Protein AF-A0A0P6XMX7-F1 (afdb_monomer)

Mean predicted aligned error: 6.81 Å

Secondary structure (DSSP, 8-state):
---HHHHHHHHHHHHHHHHHHHHHHHH-SS--EEEEEEE--SSS--EEEEEEESSTT---EEEEEEEEEETTEEEEEEEEEETTSS-EEEEEEEEEETT-TTHHHHHHHHHHHHHHHHHHHHHHHHHHHHHTT-

Structure (mmCIF, N/CA/C/O backbone):
data_AF-A0A0P6XMX7-F1
#
_entry.id   AF-A0A0P6XMX7-F1
#
loop_
_atom_site.group_PDB
_atom_site.id
_atom_site.type_symbol
_atom_site.label_atom_id
_atom_site.label_alt_id
_atom_site.label_comp_id
_atom_site.label_asym_id
_atom_site.label_entity_id
_atom_site.label_seq_id
_atom_site.pdbx_PDB_ins_code
_atom_site.Cartn_x
_atom_site.Cartn_y
_atom_site.Cartn_z
_atom_site.occupancy
_atom_site.B_iso_or_equiv
_atom_site.auth_seq_id
_atom_site.auth_comp_id
_atom_site.auth_asym_id
_atom_site.auth_atom_id
_atom_site.pdbx_PDB_model_num
ATOM 1 N N . MET A 1 1 ? 21.978 -8.059 -5.923 1.00 45.16 1 MET A N 1
ATOM 2 C CA . MET A 1 1 ? 21.302 -7.450 -7.091 1.00 45.16 1 MET A CA 1
ATOM 3 C C . MET A 1 1 ? 21.018 -5.997 -6.741 1.00 45.16 1 MET A C 1
ATOM 5 O O . MET A 1 1 ? 20.620 -5.757 -5.612 1.00 45.16 1 MET A O 1
ATOM 9 N N . ASN A 1 2 ? 21.276 -5.041 -7.638 1.00 43.72 2 ASN A N 1
ATOM 10 C CA . ASN A 1 2 ? 20.887 -3.637 -7.434 1.00 43.72 2 ASN A CA 1
ATOM 11 C C . ASN A 1 2 ? 19.378 -3.540 -7.676 1.00 43.72 2 ASN A C 1
ATOM 13 O O . ASN A 1 2 ? 18.953 -3.469 -8.830 1.00 43.72 2 ASN A O 1
ATOM 17 N N . ASN A 1 3 ? 18.565 -3.600 -6.623 1.00 60.81 3 ASN A N 1
ATOM 18 C CA . ASN A 1 3 ? 17.115 -3.712 -6.760 1.00 60.81 3 ASN A CA 1
ATOM 19 C C . ASN A 1 3 ? 16.445 -2.339 -6.946 1.00 60.81 3 ASN A C 1
ATOM 21 O O . ASN A 1 3 ? 15.491 -1.981 -6.268 1.00 60.81 3 ASN A O 1
ATOM 25 N N . THR A 1 4 ? 16.952 -1.562 -7.909 1.00 77.00 4 THR A N 1
ATOM 26 C CA . THR A 1 4 ? 16.645 -0.129 -8.083 1.00 77.00 4 THR A CA 1
ATOM 27 C C . THR A 1 4 ? 15.166 0.203 -8.298 1.00 77.00 4 THR A C 1
ATOM 29 O O . THR A 1 4 ? 14.777 1.351 -8.084 1.00 77.00 4 THR A O 1
ATOM 32 N N . LEU A 1 5 ? 14.341 -0.760 -8.729 1.00 79.38 5 LEU A N 1
ATOM 33 C CA . LEU A 1 5 ? 12.896 -0.578 -8.887 1.00 79.38 5 LEU A CA 1
ATOM 34 C C . LEU A 1 5 ? 12.143 -0.831 -7.574 1.00 79.38 5 LEU A C 1
ATOM 36 O O . LEU A 1 5 ? 11.275 -0.038 -7.227 1.00 79.38 5 LEU A O 1
ATOM 40 N N . CYS A 1 6 ? 12.519 -1.862 -6.814 1.00 78.44 6 CYS A N 1
ATOM 41 C CA . CYS A 1 6 ? 11.995 -2.096 -5.467 1.00 78.44 6 CYS A CA 1
ATOM 42 C C . CYS A 1 6 ? 12.445 -0.998 -4.494 1.00 78.44 6 CYS A C 1
ATOM 44 O O . CYS A 1 6 ? 11.627 -0.511 -3.727 1.00 78.44 6 CYS A O 1
ATOM 46 N N . ASP A 1 7 ? 13.698 -0.536 -4.580 1.00 80.44 7 ASP A N 1
ATOM 47 C CA . ASP A 1 7 ? 14.202 0.605 -3.797 1.00 80.44 7 ASP A CA 1
ATOM 48 C C . ASP A 1 7 ? 13.447 1.900 -4.137 1.00 80.44 7 ASP A C 1
ATOM 50 O O . ASP A 1 7 ? 13.199 2.747 -3.278 1.00 80.44 7 ASP A O 1
ATOM 54 N N . TYR A 1 8 ? 13.069 2.067 -5.407 1.00 86.31 8 TYR A N 1
ATOM 55 C CA . TYR A 1 8 ? 12.258 3.201 -5.835 1.00 86.31 8 TYR A CA 1
ATOM 56 C C . TYR A 1 8 ? 10.830 3.101 -5.298 1.00 86.31 8 TYR A C 1
ATOM 58 O O . TYR A 1 8 ? 10.333 4.056 -4.709 1.00 86.31 8 TYR A O 1
ATOM 66 N N . LEU A 1 9 ? 10.192 1.942 -5.461 1.00 85.06 9 LEU A N 1
ATOM 67 C CA . LEU A 1 9 ? 8.854 1.676 -4.947 1.00 85.06 9 LEU A CA 1
ATOM 68 C C . LEU A 1 9 ? 8.788 1.838 -3.423 1.00 85.06 9 LEU A C 1
ATOM 70 O O . LEU A 1 9 ? 7.869 2.473 -2.913 1.00 85.06 9 LEU A O 1
ATOM 74 N N . TRP A 1 10 ? 9.812 1.361 -2.713 1.00 83.94 10 TRP A N 1
ATOM 75 C CA . TRP A 1 10 ? 10.030 1.613 -1.292 1.00 83.94 10 TRP A CA 1
ATOM 76 C C . TRP A 1 10 ? 9.992 3.101 -0.959 1.00 83.94 10 TRP A C 1
ATOM 78 O O . TRP A 1 10 ? 9.205 3.536 -0.116 1.00 83.94 10 TRP A O 1
ATOM 88 N N . ALA A 1 11 ? 10.817 3.886 -1.656 1.00 87.38 11 ALA A N 1
ATOM 89 C CA . ALA A 1 11 ? 10.916 5.321 -1.441 1.00 87.38 11 ALA A CA 1
ATOM 90 C C . ALA A 1 11 ? 9.591 6.058 -1.710 1.00 87.38 11 ALA A C 1
ATOM 92 O O . ALA A 1 11 ? 9.382 7.124 -1.135 1.00 87.38 11 ALA A O 1
ATOM 93 N N . GLN A 1 12 ? 8.695 5.503 -2.539 1.00 90.12 12 GLN A N 1
ATOM 94 C CA . GLN A 1 12 ? 7.355 6.056 -2.775 1.00 90.12 12 GLN A CA 1
ATOM 95 C C . GLN A 1 12 ? 6.321 5.607 -1.729 1.00 90.12 12 GLN A C 1
ATOM 97 O O . GLN A 1 12 ? 5.506 6.413 -1.280 1.00 90.12 12 GLN A O 1
ATOM 102 N N . LEU A 1 13 ? 6.345 4.339 -1.309 1.00 87.81 13 LEU A N 1
ATOM 103 C CA . LEU A 1 13 ? 5.357 3.784 -0.378 1.00 87.81 13 LEU A CA 1
ATOM 104 C C . LEU A 1 13 ? 5.558 4.257 1.059 1.00 87.81 13 LEU A C 1
ATOM 106 O O . LEU A 1 13 ? 4.583 4.575 1.742 1.00 87.81 13 LEU A O 1
ATOM 110 N N . GLN A 1 14 ? 6.807 4.346 1.520 1.00 86.81 14 GLN A N 1
ATOM 111 C CA . GLN A 1 14 ? 7.105 4.758 2.889 1.00 86.81 14 GLN A CA 1
ATOM 112 C C . GLN A 1 14 ? 6.478 6.117 3.271 1.00 86.81 14 GLN A C 1
ATOM 114 O O . GLN A 1 14 ? 5.760 6.172 4.275 1.00 86.81 14 GLN A O 1
ATOM 119 N N . PRO A 1 15 ? 6.673 7.212 2.507 1.00 90.44 15 PRO A N 1
ATOM 120 C CA . PRO A 1 15 ? 6.052 8.492 2.840 1.00 90.44 15 PRO A CA 1
ATOM 121 C C . PRO A 1 15 ? 4.520 8.463 2.736 1.00 90.44 15 PRO A C 1
ATOM 123 O O . PRO A 1 15 ? 3.860 9.150 3.516 1.00 90.44 15 PRO A O 1
ATOM 126 N N . LEU A 1 16 ? 3.942 7.663 1.829 1.00 89.69 16 LEU A N 1
ATOM 127 C CA . LEU A 1 16 ? 2.488 7.506 1.716 1.00 89.69 16 LEU A CA 1
ATOM 128 C C . LEU A 1 16 ? 1.895 6.910 2.999 1.00 89.69 16 LEU A C 1
ATOM 130 O O . LEU A 1 16 ? 0.976 7.492 3.573 1.00 89.69 16 LEU A O 1
ATOM 134 N N . PHE A 1 17 ? 2.431 5.783 3.471 1.00 88.19 17 PHE A N 1
ATOM 135 C CA . PHE A 1 17 ? 1.911 5.106 4.661 1.00 88.19 17 PHE A CA 1
ATOM 136 C C . PHE A 1 17 ? 2.077 5.935 5.936 1.00 88.19 17 PHE A C 1
ATOM 138 O O . PHE A 1 17 ? 1.150 6.007 6.742 1.00 88.19 17 PHE A O 1
ATOM 145 N N . ILE A 1 18 ? 3.207 6.633 6.080 1.00 88.06 18 ILE A N 1
ATOM 146 C CA . ILE A 1 18 ? 3.432 7.570 7.188 1.00 88.06 18 ILE A CA 1
ATOM 147 C C . ILE A 1 18 ? 2.404 8.715 7.152 1.00 88.06 18 ILE A C 1
ATOM 149 O O . ILE A 1 18 ? 1.792 9.043 8.167 1.00 88.06 18 ILE A O 1
ATOM 153 N N . ALA A 1 19 ? 2.168 9.323 5.984 1.00 88.69 19 ALA A N 1
ATOM 154 C CA . ALA A 1 19 ? 1.185 10.399 5.853 1.00 88.69 19 ALA A CA 1
ATOM 155 C C . ALA A 1 19 ? -0.245 9.925 6.166 1.00 88.69 19 ALA A C 1
ATOM 157 O O . ALA A 1 19 ? -1.019 10.651 6.798 1.00 88.69 19 ALA A O 1
ATOM 158 N N . LEU A 1 20 ? -0.588 8.705 5.751 1.00 83.94 20 LEU A N 1
ATOM 159 C CA . LEU A 1 20 ? -1.876 8.086 6.042 1.00 83.94 20 LEU A CA 1
ATOM 160 C C . LEU A 1 20 ? -2.059 7.816 7.535 1.00 83.94 20 LEU A C 1
ATOM 162 O O . LEU A 1 20 ? -3.123 8.141 8.054 1.00 83.94 20 LEU A O 1
ATOM 166 N N . GLU A 1 21 ? -1.039 7.317 8.242 1.00 84.62 21 GLU A N 1
ATOM 167 C CA . GLU A 1 21 ? -1.083 7.161 9.704 1.00 84.62 21 GLU A CA 1
ATOM 168 C C . GLU A 1 21 ? -1.484 8.478 10.382 1.00 84.62 21 GLU A C 1
ATOM 170 O O . GLU A 1 21 ? -2.437 8.510 11.167 1.00 84.62 21 GLU A O 1
ATOM 175 N N . TYR A 1 22 ? -0.798 9.577 10.051 1.00 83.25 22 TYR A N 1
ATOM 176 C CA . TYR A 1 22 ? -1.089 10.883 10.642 1.00 83.25 22 TYR A CA 1
ATOM 177 C C . TYR A 1 22 ? -2.505 11.372 10.316 1.00 83.25 22 TYR A C 1
ATOM 179 O O . TYR A 1 22 ? -3.207 11.856 11.207 1.00 83.25 22 TYR A O 1
ATOM 187 N N . LYS A 1 23 ? -2.944 11.231 9.057 1.00 83.31 23 LYS A N 1
ATOM 188 C CA . LYS A 1 23 ? -4.282 11.650 8.610 1.00 83.31 23 LYS A CA 1
ATOM 189 C C . LYS A 1 23 ? -5.386 10.869 9.327 1.00 83.31 23 LYS A C 1
ATOM 191 O O . LYS A 1 23 ? -6.325 11.471 9.842 1.00 83.31 23 LYS A O 1
ATOM 196 N N . ILE A 1 24 ? -5.255 9.547 9.378 1.00 78.44 24 ILE A N 1
ATOM 197 C CA . ILE A 1 24 ? -6.215 8.640 10.012 1.00 78.44 24 ILE A CA 1
ATOM 198 C C . ILE A 1 24 ? -6.296 8.946 11.509 1.00 78.44 24 ILE A C 1
ATOM 200 O O . ILE A 1 24 ? -7.377 9.238 12.011 1.00 78.44 24 ILE A O 1
ATOM 204 N N . ARG A 1 25 ? -5.169 9.010 12.227 1.00 78.94 25 ARG A N 1
ATOM 205 C CA . ARG A 1 25 ? -5.176 9.344 13.664 1.00 78.94 25 ARG A CA 1
ATOM 206 C C . ARG A 1 25 ? -5.812 10.695 13.974 1.00 78.94 25 ARG A C 1
ATOM 208 O O . ARG A 1 25 ? -6.476 10.822 14.993 1.00 78.94 25 ARG A O 1
ATOM 215 N N . ALA A 1 26 ? -5.652 11.693 13.108 1.00 81.25 26 ALA A N 1
ATOM 216 C CA . ALA A 1 26 ? -6.329 12.977 13.281 1.00 81.25 26 ALA A CA 1
ATOM 217 C C . ALA A 1 26 ? -7.863 12.875 13.122 1.00 81.25 26 ALA A C 1
ATOM 219 O O . ALA A 1 26 ? -8.597 13.646 13.739 1.00 81.25 26 ALA A O 1
ATOM 220 N N . GLN A 1 27 ? -8.356 11.931 12.311 1.00 78.88 27 GLN A N 1
ATOM 221 C CA . GLN A 1 27 ? -9.785 11.685 12.079 1.00 78.88 27 GLN A CA 1
ATOM 222 C C . GLN A 1 27 ? -10.448 10.888 13.219 1.00 78.88 27 GLN A C 1
ATOM 224 O O . GLN A 1 27 ? -11.625 11.107 13.528 1.00 78.88 27 GLN A O 1
ATOM 229 N N . PHE A 1 28 ? -9.703 9.986 13.863 1.00 73.31 28 PHE A N 1
ATOM 230 C CA . PHE A 1 28 ? -10.168 9.181 14.992 1.00 73.31 28 PHE A CA 1
ATOM 231 C C . PHE A 1 28 ? -9.858 9.891 16.316 1.00 73.31 28 PHE A C 1
ATOM 233 O O . PHE A 1 28 ? -8.733 9.902 16.789 1.00 73.31 28 PHE A O 1
ATOM 240 N N . GLN A 1 29 ? -10.876 10.477 16.954 1.00 72.00 29 GLN A N 1
ATOM 241 C CA . G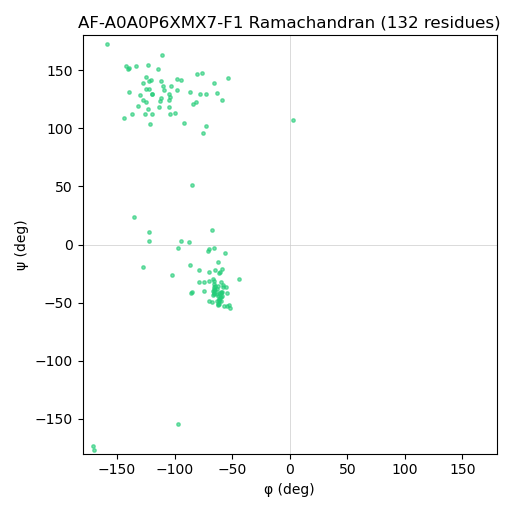LN A 1 29 ? -10.737 11.196 18.236 1.00 72.00 29 GLN A CA 1
ATOM 242 C C . GLN A 1 29 ? -10.349 10.294 19.430 1.00 72.00 29 GLN A C 1
ATOM 244 O O . GLN A 1 29 ? -10.176 10.781 20.545 1.00 72.00 29 GLN A O 1
ATOM 249 N N . VAL A 1 30 ? -10.241 8.982 19.209 1.00 70.25 30 VAL A N 1
ATOM 250 C CA . VAL A 1 30 ? -9.907 7.956 20.201 1.00 70.25 30 VAL A CA 1
ATOM 251 C C . VAL A 1 30 ? -8.559 7.316 19.861 1.00 70.25 30 VAL A C 1
ATOM 253 O O . VAL A 1 30 ? -8.211 7.239 18.682 1.00 70.25 30 VAL A O 1
ATOM 256 N N . PRO A 1 31 ? -7.803 6.818 20.855 1.00 67.62 31 PRO A N 1
ATOM 257 C CA . PRO A 1 31 ? -6.554 6.117 20.588 1.00 67.62 31 PRO A CA 1
ATOM 258 C C . PRO A 1 31 ? -6.794 4.890 19.700 1.00 67.62 31 PRO A C 1
ATOM 260 O O . PRO A 1 31 ? -7.580 4.012 20.050 1.00 67.62 31 PRO A O 1
ATOM 263 N N . ILE A 1 32 ? -6.093 4.832 18.571 1.00 73.81 32 ILE A N 1
ATOM 264 C CA . ILE A 1 32 ? -5.936 3.631 17.749 1.00 73.81 32 ILE A CA 1
ATOM 265 C C . ILE A 1 32 ? -4.477 3.193 17.838 1.00 73.81 32 ILE A C 1
ATOM 267 O O . ILE A 1 32 ? -3.573 4.035 17.837 1.00 73.81 32 ILE A O 1
ATOM 271 N N . PHE A 1 33 ? -4.226 1.889 17.914 1.00 78.56 33 PHE A N 1
ATOM 272 C CA . PHE A 1 33 ? -2.894 1.393 17.596 1.00 78.56 33 PHE A CA 1
ATOM 273 C C . PHE A 1 33 ? -2.746 1.411 16.071 1.00 78.56 33 PHE A C 1
ATOM 275 O O . PHE A 1 33 ? -3.712 1.245 15.322 1.00 78.56 33 PHE A O 1
ATOM 282 N N . THR A 1 34 ? -1.531 1.649 15.598 1.00 78.19 34 THR A N 1
ATOM 283 C CA . THR A 1 34 ? -1.226 1.632 14.170 1.00 78.19 34 THR A CA 1
ATOM 284 C C . THR A 1 34 ? 0.116 0.969 13.996 1.00 78.19 34 THR A C 1
ATOM 286 O O . THR A 1 34 ? 1.062 1.346 14.687 1.00 78.19 34 THR A O 1
ATOM 289 N N . ASN A 1 35 ? 0.193 0.017 13.077 1.00 78.62 35 ASN A N 1
ATOM 290 C CA . ASN A 1 35 ? 1.441 -0.625 12.723 1.00 78.62 35 ASN A CA 1
ATOM 291 C C . ASN A 1 35 ? 1.721 -0.392 11.250 1.00 78.62 35 ASN A C 1
ATOM 293 O O . ASN A 1 35 ? 0.876 -0.660 10.398 1.00 78.62 35 ASN A O 1
ATOM 297 N N . ILE A 1 36 ? 2.933 0.070 10.976 1.00 82.25 36 ILE A N 1
ATOM 298 C CA . ILE A 1 36 ? 3.492 0.077 9.635 1.00 82.25 36 ILE A CA 1
ATOM 299 C C . ILE A 1 36 ? 4.418 -1.131 9.552 1.00 82.25 36 ILE A C 1
ATOM 301 O O . ILE A 1 36 ? 5.428 -1.199 10.254 1.00 82.25 36 ILE A O 1
ATOM 305 N N . HIS A 1 37 ? 4.041 -2.097 8.724 1.00 79.62 37 HIS A N 1
ATOM 306 C CA . HIS A 1 37 ? 4.829 -3.283 8.441 1.00 79.62 37 HIS A CA 1
ATOM 307 C C . HIS A 1 37 ? 5.464 -3.128 7.075 1.00 79.62 37 HIS A C 1
ATOM 309 O O . HIS A 1 37 ? 4.799 -2.824 6.090 1.00 79.62 37 HIS A O 1
ATOM 315 N N . MET A 1 38 ? 6.773 -3.307 7.034 1.00 76.00 38 MET A N 1
ATOM 316 C CA . MET A 1 38 ? 7.569 -3.081 5.847 1.00 76.00 38 MET A CA 1
ATOM 317 C C . MET A 1 38 ? 8.661 -4.135 5.834 1.00 76.00 38 MET A C 1
ATOM 319 O O . MET A 1 38 ? 9.562 -4.110 6.675 1.00 76.00 38 MET A O 1
ATOM 323 N N . TYR A 1 39 ? 8.546 -5.092 4.920 1.00 71.56 39 TYR A N 1
ATOM 324 C CA . TYR A 1 39 ? 9.467 -6.216 4.849 1.00 71.56 39 TYR A CA 1
ATOM 325 C C . TYR A 1 39 ? 10.163 -6.237 3.502 1.00 71.56 39 TYR A C 1
ATOM 327 O O . TYR A 1 39 ? 9.531 -6.194 2.451 1.00 71.56 39 TYR A O 1
ATOM 335 N N . TYR A 1 40 ? 11.483 -6.339 3.564 1.00 66.38 40 TYR A N 1
ATOM 336 C CA . TYR A 1 40 ? 12.337 -6.623 2.428 1.00 66.38 40 TYR A CA 1
ATOM 337 C C . TYR A 1 40 ? 13.134 -7.874 2.778 1.00 66.38 40 TYR A C 1
ATOM 339 O O . TYR A 1 40 ? 13.888 -7.872 3.754 1.00 66.38 40 TYR A O 1
ATOM 347 N N . ASN A 1 41 ? 12.944 -8.961 2.035 1.00 57.16 41 ASN A N 1
ATOM 348 C CA . ASN A 1 41 ? 13.758 -10.157 2.199 1.00 57.16 41 ASN A CA 1
ATOM 349 C C . ASN A 1 41 ? 14.033 -10.800 0.828 1.00 57.16 41 ASN A C 1
ATOM 351 O O . ASN A 1 41 ? 13.268 -10.636 -0.118 1.00 57.16 41 ASN A O 1
ATOM 355 N N . ASP A 1 42 ? 15.147 -11.526 0.732 1.00 51.34 42 ASP A N 1
ATOM 356 C CA . ASP A 1 42 ? 15.668 -12.093 -0.523 1.00 51.34 42 ASP A CA 1
ATOM 357 C C . ASP A 1 42 ? 14.837 -13.264 -1.104 1.00 51.34 42 ASP A C 1
ATOM 359 O O . ASP A 1 42 ? 15.126 -13.764 -2.187 1.00 51.34 42 ASP A O 1
ATOM 363 N N . SER A 1 43 ? 13.821 -13.722 -0.378 1.00 49.19 43 SER A N 1
ATOM 364 C CA . SER A 1 43 ? 13.003 -14.926 -0.604 1.00 49.19 43 SER A CA 1
ATOM 365 C C . SER A 1 43 ? 11.485 -14.677 -0.617 1.00 49.19 43 SER A C 1
ATOM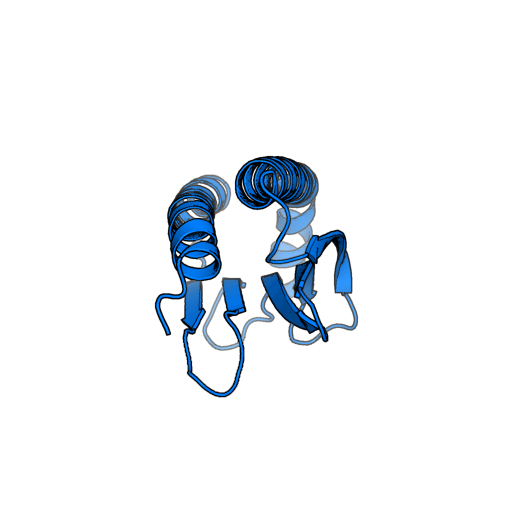 367 O O . SER A 1 43 ? 10.759 -15.504 -1.158 1.00 49.19 43 SER A O 1
ATOM 369 N N . LEU A 1 44 ? 11.001 -13.562 -0.062 1.00 50.69 44 LEU A N 1
ATOM 370 C CA . LEU A 1 44 ? 9.615 -13.100 -0.134 1.00 50.69 44 LEU A CA 1
ATOM 371 C C . LEU A 1 44 ? 9.629 -11.595 -0.391 1.00 50.69 44 LEU A C 1
ATOM 373 O O . LEU A 1 44 ? 10.113 -10.795 0.415 1.00 50.69 44 LEU A O 1
ATOM 377 N N . THR A 1 45 ? 9.160 -11.270 -1.586 1.00 57.28 45 THR A N 1
ATOM 378 C CA . THR A 1 45 ? 9.218 -9.971 -2.236 1.00 5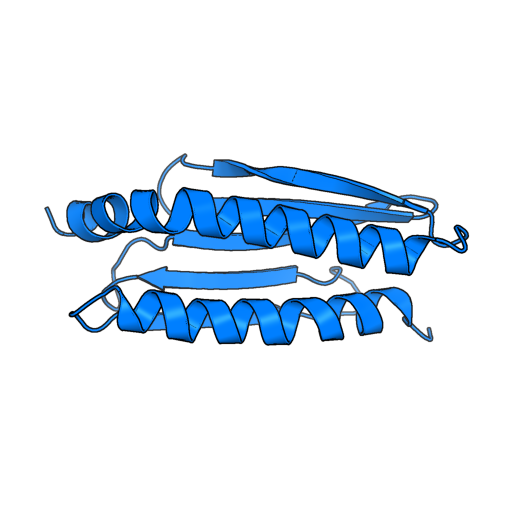7.28 45 THR A CA 1
ATOM 379 C C . THR A 1 45 ? 8.429 -8.954 -1.446 1.00 57.28 45 THR A C 1
ATOM 381 O O . THR A 1 45 ? 7.303 -9.210 -1.048 1.00 57.28 45 THR A O 1
ATOM 384 N N . PHE A 1 46 ? 9.084 -7.825 -1.205 1.00 66.00 46 PHE A N 1
ATOM 385 C CA . PHE A 1 46 ? 8.536 -6.560 -0.743 1.00 66.00 46 PHE A CA 1
ATOM 386 C C . PHE A 1 46 ? 7.022 -6.563 -0.444 1.00 66.00 46 PHE A C 1
ATOM 388 O O . PHE A 1 46 ? 6.204 -6.531 -1.353 1.00 66.00 46 PHE A O 1
ATOM 395 N N . CYS A 1 47 ? 6.663 -6.530 0.837 1.00 72.31 47 CYS A N 1
ATOM 396 C CA . CYS A 1 47 ? 5.289 -6.306 1.286 1.00 72.31 47 CYS A CA 1
ATOM 397 C C . CYS A 1 47 ? 5.286 -5.079 2.196 1.00 72.31 47 CYS A C 1
ATOM 399 O O . CYS A 1 47 ? 6.157 -4.929 3.067 1.00 72.31 47 CYS A O 1
ATOM 401 N N . SER A 1 48 ? 4.326 -4.187 1.970 1.00 82.06 48 SER A N 1
ATOM 402 C CA . SER A 1 48 ? 4.129 -3.013 2.811 1.00 82.06 48 SER A CA 1
ATOM 403 C C . SER A 1 48 ? 2.675 -2.921 3.219 1.00 82.06 48 SER A C 1
ATOM 405 O O . SER A 1 48 ? 1.786 -2.904 2.370 1.00 82.06 48 SER A O 1
ATOM 407 N N . SER A 1 49 ? 2.433 -2.784 4.515 1.00 85.88 49 SER A N 1
ATOM 408 C CA . SER A 1 49 ? 1.086 -2.623 5.030 1.00 85.88 49 SER A CA 1
ATOM 409 C C . SER A 1 49 ? 0.994 -1.617 6.171 1.00 85.88 49 SER A C 1
ATOM 411 O O . SER A 1 49 ? 1.940 -1.380 6.925 1.00 85.88 49 SER A O 1
ATOM 413 N N . LEU A 1 50 ? -0.174 -0.992 6.272 1.00 86.31 50 LEU A N 1
ATOM 414 C CA . LEU A 1 50 ? -0.575 -0.098 7.349 1.00 86.31 50 LEU A CA 1
ATOM 415 C C . LEU A 1 50 ? -1.828 -0.682 7.990 1.00 86.31 50 LEU A C 1
ATOM 417 O O . LEU A 1 50 ? -2.923 -0.598 7.431 1.00 86.31 50 LEU A O 1
ATOM 421 N N . GLY A 1 51 ? -1.646 -1.279 9.161 1.00 84.25 51 GLY A N 1
ATOM 422 C CA . GLY A 1 51 ? -2.718 -1.837 9.972 1.00 84.25 51 GLY A CA 1
ATOM 423 C C . GLY A 1 51 ? -3.143 -0.880 11.076 1.00 84.25 51 GLY A C 1
ATOM 424 O O . GLY A 1 51 ? -2.301 -0.223 11.689 1.00 84.25 51 GLY A O 1
ATOM 425 N N . PHE A 1 52 ? -4.437 -0.824 11.372 1.00 81.12 52 PHE A N 1
ATOM 426 C CA . PHE A 1 52 ? -4.980 -0.076 12.504 1.00 81.12 52 PHE A CA 1
ATOM 427 C C . PHE A 1 52 ? -6.093 -0.852 13.207 1.00 81.12 52 PHE A C 1
ATOM 429 O O . PHE A 1 52 ? -6.815 -1.643 12.600 1.00 81.12 52 PHE A O 1
ATOM 436 N N . GLY A 1 53 ? -6.238 -0.581 14.501 1.00 75.12 53 GLY A N 1
ATOM 437 C CA . GLY A 1 53 ? -7.318 -1.088 15.340 1.00 75.12 53 GLY A CA 1
ATOM 438 C C . GLY A 1 53 ? -7.318 -0.394 16.701 1.00 75.12 53 GLY A C 1
ATOM 439 O O . GLY A 1 53 ? -6.541 0.535 16.938 1.00 75.12 53 GLY A O 1
ATOM 440 N N . LYS A 1 54 ? -8.219 -0.797 17.601 1.00 71.50 54 LYS A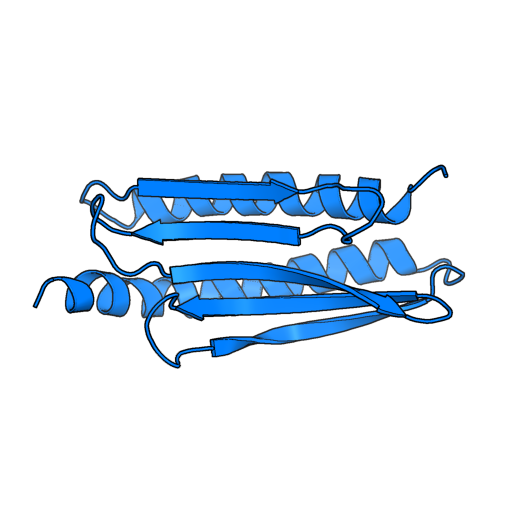 N 1
ATOM 441 C CA . LYS A 1 54 ? -8.547 0.004 18.791 1.00 71.50 54 LYS A CA 1
ATOM 442 C C . LYS A 1 54 ? -7.904 -0.473 20.107 1.00 71.50 54 LYS A C 1
ATOM 444 O O . LYS A 1 54 ? -7.651 0.355 20.972 1.00 71.50 54 LYS A O 1
ATOM 449 N N . THR A 1 55 ? -7.556 -1.756 20.269 1.00 62.16 55 THR A N 1
ATOM 450 C CA . THR A 1 55 ? -6.885 -2.352 21.453 1.00 62.16 55 THR A CA 1
ATOM 451 C C . THR A 1 55 ? -6.170 -3.691 21.143 1.00 62.16 55 THR A C 1
ATOM 453 O O . THR A 1 55 ? -6.348 -4.265 20.077 1.00 62.16 55 THR A O 1
ATOM 456 N N . GLN A 1 56 ? -5.394 -4.252 22.086 1.00 53.72 56 GLN A N 1
ATOM 457 C CA . GLN A 1 56 ? -4.620 -5.508 21.919 1.00 53.72 56 GLN A CA 1
ATOM 458 C C . GLN A 1 56 ? -5.429 -6.765 21.511 1.00 53.72 56 GLN A C 1
ATOM 460 O O . GLN A 1 56 ? -4.829 -7.797 21.216 1.00 53.72 56 GLN A O 1
ATOM 465 N N . HIS A 1 57 ? -6.761 -6.687 21.474 1.00 57.44 57 HIS A N 1
ATOM 466 C CA . HIS A 1 57 ? -7.661 -7.768 21.057 1.00 57.44 57 HIS A CA 1
ATOM 467 C C . HIS A 1 57 ? -8.579 -7.379 19.890 1.00 57.44 57 HIS A C 1
ATOM 469 O O . HIS A 1 57 ? -9.539 -8.089 19.613 1.00 57.44 57 HIS A O 1
ATOM 475 N N . SER A 1 58 ? -8.336 -6.237 19.240 1.00 62.84 58 SER A N 1
ATOM 476 C CA . SER A 1 58 ? -9.198 -5.756 18.162 1.00 62.84 58 SER A CA 1
ATOM 477 C C . SER A 1 58 ? -8.908 -6.439 16.845 1.00 62.84 58 SER A C 1
ATOM 479 O O . SER A 1 58 ? -7.755 -6.691 16.501 1.00 62.84 58 SER A O 1
ATOM 481 N N . ASP A 1 59 ? -9.974 -6.612 16.081 1.00 68.38 59 ASP A N 1
ATOM 482 C CA . ASP A 1 59 ? -9.916 -6.794 14.647 1.00 68.38 59 ASP A CA 1
ATOM 483 C C . ASP A 1 59 ? -9.127 -5.660 13.971 1.00 68.38 59 ASP A C 1
ATOM 485 O O . ASP A 1 59 ? -9.162 -4.500 14.395 1.00 68.38 59 ASP A O 1
ATOM 489 N N . TRP A 1 60 ? -8.370 -6.018 12.932 1.00 77.00 60 TRP A N 1
ATOM 490 C CA . TRP A 1 60 ? -7.484 -5.103 12.215 1.00 77.00 60 TRP A CA 1
ATOM 491 C C . TRP A 1 60 ? -8.062 -4.840 10.842 1.00 77.00 60 TRP A C 1
ATOM 493 O O . TRP A 1 60 ? -8.383 -5.790 10.125 1.00 77.00 60 TRP A O 1
ATOM 503 N N . ILE A 1 61 ? -8.105 -3.571 10.450 1.00 81.88 61 ILE A N 1
ATOM 504 C CA . ILE A 1 61 ? -8.164 -3.218 9.036 1.00 81.88 61 ILE A CA 1
ATOM 505 C C . ILE A 1 61 ? -6.745 -2.878 8.599 1.00 81.88 61 ILE A C 1
ATOM 507 O O . ILE A 1 61 ? -6.020 -2.150 9.282 1.00 81.88 61 ILE A O 1
ATOM 511 N N . VAL A 1 62 ? -6.352 -3.441 7.468 1.00 86.12 62 VAL A N 1
ATOM 512 C CA . VAL A 1 62 ? -5.012 -3.353 6.911 1.00 86.12 62 VAL A CA 1
ATOM 513 C C . VAL A 1 62 ? -5.121 -2.811 5.496 1.00 86.12 62 VAL A C 1
ATOM 515 O O . VAL A 1 62 ? -5.823 -3.380 4.663 1.00 86.12 62 VAL A O 1
ATOM 518 N N . PHE A 1 63 ? -4.435 -1.704 5.228 1.00 87.25 63 PHE A N 1
ATOM 519 C CA . PHE A 1 63 ? -4.094 -1.314 3.865 1.00 87.25 63 PHE A CA 1
ATOM 520 C C . PHE A 1 63 ? -2.828 -2.054 3.479 1.00 87.25 63 PHE A C 1
ATOM 522 O O . PHE A 1 63 ? -1.810 -1.881 4.145 1.00 87.25 63 PHE A O 1
ATOM 529 N N . GLU A 1 64 ? -2.880 -2.853 2.429 1.00 89.12 64 GLU A N 1
ATOM 530 C CA . GLU A 1 64 ? -1.784 -3.731 2.037 1.00 89.12 64 GLU A CA 1
ATOM 531 C C . GLU A 1 64 ? -1.386 -3.476 0.591 1.00 89.12 64 GLU A C 1
ATOM 533 O O . GLU A 1 64 ? -2.226 -3.149 -0.250 1.00 89.12 64 GLU A O 1
ATOM 538 N N . VAL A 1 65 ? -0.088 -3.579 0.337 1.00 87.38 65 VAL A N 1
ATOM 539 C CA . VAL A 1 65 ? 0.489 -3.632 -0.997 1.00 87.38 65 VAL A CA 1
ATOM 540 C C . VAL A 1 65 ? 1.231 -4.946 -1.112 1.00 87.38 65 VAL A C 1
ATOM 542 O O . VAL A 1 65 ? 2.265 -5.125 -0.457 1.00 87.38 65 VAL A O 1
ATOM 545 N N . ASP A 1 66 ? 0.697 -5.818 -1.957 1.00 87.12 66 ASP A N 1
ATOM 546 C CA . ASP A 1 66 ? 1.315 -7.085 -2.317 1.00 87.12 66 ASP A CA 1
ATOM 547 C C . ASP A 1 66 ? 2.120 -6.918 -3.595 1.00 87.12 66 ASP A C 1
ATOM 549 O O . ASP A 1 66 ? 1.732 -6.186 -4.515 1.00 87.12 66 ASP A O 1
ATOM 553 N N . ILE A 1 67 ? 3.274 -7.581 -3.622 1.00 80.56 67 ILE A N 1
ATOM 554 C CA . ILE A 1 67 ? 4.176 -7.569 -4.763 1.00 80.56 67 ILE A CA 1
ATOM 555 C C . ILE A 1 67 ? 4.599 -8.979 -5.096 1.00 80.56 67 ILE A C 1
ATOM 557 O O . ILE A 1 67 ? 5.326 -9.612 -4.331 1.00 80.56 67 ILE A O 1
ATOM 561 N N . ASP A 1 68 ? 4.265 -9.403 -6.304 1.00 80.00 68 ASP A N 1
ATOM 562 C CA . ASP A 1 68 ? 4.677 -10.694 -6.827 1.00 80.00 68 ASP A CA 1
ATOM 563 C C . ASP A 1 68 ? 5.707 -10.527 -7.946 1.00 80.00 68 ASP A C 1
ATOM 565 O O . ASP A 1 68 ? 5.579 -9.671 -8.823 1.00 80.00 68 ASP A O 1
ATOM 569 N N . TYR A 1 69 ? 6.760 -11.352 -7.930 1.00 74.94 69 TYR A N 1
ATOM 570 C CA . TYR A 1 69 ? 7.622 -11.486 -9.105 1.00 74.94 69 TYR A CA 1
ATOM 571 C C . TYR A 1 69 ? 6.928 -12.380 -10.120 1.00 74.94 69 TYR A C 1
ATOM 573 O O . TYR A 1 69 ? 6.562 -13.516 -9.824 1.00 74.94 69 TYR A O 1
ATOM 581 N N . ILE A 1 70 ? 6.862 -11.892 -11.349 1.00 79.44 70 ILE A N 1
ATOM 582 C CA . ILE A 1 70 ? 6.494 -12.687 -12.517 1.00 79.44 70 ILE A CA 1
ATOM 583 C C . ILE A 1 70 ? 7.727 -12.848 -13.414 1.00 79.44 70 ILE A C 1
ATOM 585 O O . ILE A 1 70 ? 8.683 -12.079 -13.290 1.00 79.44 70 ILE A O 1
ATOM 589 N N . ASP A 1 71 ? 7.707 -13.809 -14.343 1.00 76.56 71 ASP A N 1
ATOM 590 C CA . ASP A 1 71 ? 8.861 -14.231 -15.167 1.00 76.56 71 ASP A CA 1
ATOM 591 C C . ASP A 1 71 ? 9.714 -13.084 -15.756 1.00 76.56 71 ASP A C 1
ATOM 593 O O . ASP A 1 71 ? 10.921 -13.234 -15.951 1.00 76.56 71 ASP A O 1
ATOM 597 N N . SER A 1 72 ? 9.113 -11.923 -16.034 1.00 74.75 72 SER A N 1
ATOM 598 C CA . SER A 1 72 ? 9.802 -10.741 -16.569 1.00 74.75 72 SER A CA 1
ATOM 599 C C . SER A 1 72 ? 9.426 -9.423 -15.881 1.00 74.75 72 SER A C 1
ATOM 601 O O . SER A 1 72 ? 9.510 -8.356 -16.501 1.00 74.75 72 SER A O 1
ATOM 603 N N . GLY A 1 73 ? 8.952 -9.466 -14.636 1.00 78.56 73 GLY A N 1
ATOM 604 C CA . GLY A 1 73 ? 8.255 -8.323 -14.063 1.00 78.56 73 GLY A CA 1
ATOM 605 C C . GLY A 1 73 ? 7.938 -8.376 -12.575 1.00 78.56 73 GLY A C 1
ATOM 606 O O . GLY A 1 73 ? 8.353 -9.277 -11.853 1.00 78.56 73 GLY A O 1
ATOM 607 N N . LEU A 1 74 ? 7.182 -7.368 -12.160 1.00 82.00 74 LEU A N 1
ATOM 608 C CA . LEU A 1 74 ? 6.535 -7.242 -10.865 1.00 82.00 74 LEU A CA 1
ATOM 609 C C . LEU A 1 74 ? 5.038 -7.073 -11.105 1.00 82.00 74 LEU A C 1
ATOM 611 O O . LEU A 1 74 ? 4.647 -6.347 -12.016 1.00 82.00 74 LEU A O 1
ATOM 615 N N . GLU A 1 75 ? 4.214 -7.684 -10.283 1.00 86.75 75 GLU A N 1
ATOM 616 C CA . GLU A 1 75 ? 2.803 -7.350 -10.143 1.00 86.75 75 GLU A CA 1
ATOM 617 C C . GLU A 1 75 ? 2.640 -6.588 -8.829 1.00 86.75 75 GLU A C 1
ATOM 619 O O . GLU A 1 75 ? 3.196 -7.009 -7.821 1.00 86.75 75 GLU A O 1
ATOM 624 N N . LEU A 1 76 ? 1.973 -5.431 -8.854 1.00 88.94 76 LEU A N 1
ATOM 625 C CA . LEU A 1 76 ? 1.630 -4.663 -7.655 1.00 88.94 76 LEU A CA 1
ATOM 626 C C . LEU A 1 76 ? 0.131 -4.696 -7.468 1.00 88.94 76 LEU A C 1
ATOM 628 O O . LEU A 1 76 ? -0.599 -4.253 -8.356 1.00 88.94 76 LEU A O 1
ATOM 632 N N . GLU A 1 77 ? -0.310 -5.114 -6.293 1.00 90.94 77 GLU A N 1
ATOM 633 C CA . GLU A 1 77 ? -1.717 -5.150 -5.931 1.00 90.94 77 GLU A CA 1
ATOM 634 C C . GLU A 1 77 ? -1.955 -4.372 -4.639 1.00 90.94 77 GLU A C 1
ATOM 636 O O . GLU A 1 77 ? -1.216 -4.500 -3.668 1.00 90.94 77 GLU A O 1
ATOM 641 N N . GLY A 1 78 ? -2.988 -3.532 -4.627 1.00 90.38 78 GLY A N 1
ATOM 642 C CA . GLY A 1 78 ? -3.413 -2.810 -3.432 1.00 90.38 78 GLY A CA 1
ATOM 643 C C . GLY A 1 78 ? -4.649 -3.452 -2.820 1.00 90.38 78 GLY A C 1
ATOM 644 O O . GLY A 1 78 ? -5.607 -3.736 -3.537 1.00 90.38 78 GLY A O 1
ATOM 645 N N . PHE A 1 79 ? -4.691 -3.606 -1.501 1.00 90.19 79 PHE A N 1
ATOM 646 C CA . PHE A 1 79 ? -5.831 -4.188 -0.797 1.00 90.19 79 PHE A CA 1
ATOM 647 C C . PHE A 1 79 ? -6.250 -3.380 0.428 1.00 90.19 79 PHE A C 1
ATOM 649 O O . PHE A 1 79 ? -5.450 -2.695 1.066 1.00 90.19 79 PHE A O 1
ATOM 656 N N . ILE A 1 80 ? -7.531 -3.510 0.777 1.00 87.06 80 ILE A N 1
ATOM 657 C CA . ILE A 1 80 ? -8.030 -3.281 2.135 1.00 87.06 80 ILE A CA 1
ATOM 658 C C . ILE A 1 80 ? -8.511 -4.626 2.656 1.00 87.06 80 ILE A C 1
ATOM 660 O O . ILE A 1 80 ? -9.429 -5.222 2.086 1.00 87.06 80 ILE A O 1
ATOM 664 N N . ILE A 1 81 ? -7.891 -5.100 3.726 1.00 86.56 81 ILE A N 1
ATOM 665 C CA . ILE A 1 81 ? -8.149 -6.414 4.305 1.00 86.56 81 ILE A CA 1
ATOM 666 C C . ILE A 1 81 ? -8.617 -6.230 5.738 1.00 86.56 81 ILE A C 1
ATOM 668 O O . ILE A 1 81 ? -8.111 -5.376 6.462 1.00 86.56 81 ILE A O 1
ATOM 672 N N . HIS A 1 82 ? -9.571 -7.050 6.158 1.00 79.50 82 HIS A N 1
ATOM 673 C CA . HIS A 1 82 ? -9.905 -7.212 7.561 1.00 79.50 82 HIS A CA 1
ATOM 674 C C . HIS A 1 82 ? -9.362 -8.549 8.074 1.00 79.50 82 HIS A C 1
ATOM 676 O O . HIS A 1 82 ? -9.787 -9.600 7.606 1.00 79.50 82 HIS A O 1
ATOM 682 N N . ASN A 1 83 ? -8.462 -8.539 9.059 1.00 68.81 83 ASN A N 1
ATOM 683 C CA . ASN A 1 83 ? -7.685 -9.731 9.448 1.00 68.81 83 ASN A CA 1
ATOM 684 C C . ASN A 1 83 ? -8.545 -10.925 9.939 1.00 68.81 83 ASN A C 1
ATOM 686 O O . ASN A 1 83 ? -8.131 -12.077 9.856 1.00 68.81 83 ASN A O 1
ATOM 690 N N . HIS A 1 84 ? -9.764 -10.666 10.424 1.00 61.94 84 HIS A N 1
ATOM 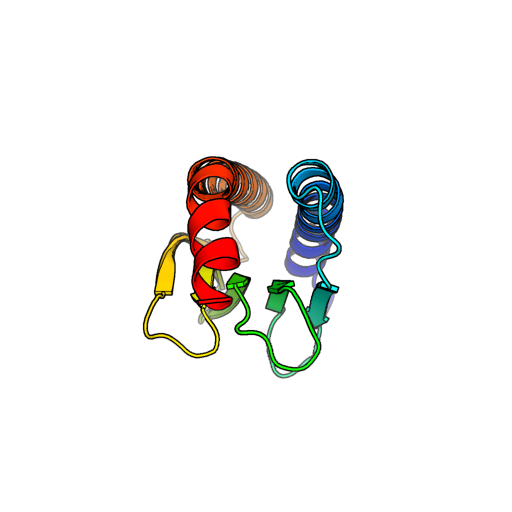691 C CA . HIS A 1 84 ? -10.667 -11.699 10.957 1.00 61.94 84 HIS A CA 1
ATOM 692 C C . HIS A 1 84 ? -12.042 -11.792 10.269 1.00 61.94 84 HIS A C 1
ATOM 694 O O . HIS A 1 84 ? -12.861 -12.618 10.660 1.00 61.94 84 HIS A O 1
ATOM 700 N N . ASN A 1 85 ? -12.297 -11.000 9.218 1.00 64.44 85 ASN A N 1
ATOM 701 C CA . ASN A 1 85 ? -13.540 -11.066 8.436 1.00 64.44 85 ASN A CA 1
ATOM 702 C C . ASN A 1 85 ? -13.200 -11.321 6.967 1.00 64.44 85 ASN A C 1
ATOM 704 O O . ASN A 1 85 ? -12.153 -10.884 6.503 1.00 64.44 85 ASN A O 1
ATOM 708 N N . PRO A 1 86 ? -14.105 -11.920 6.178 1.00 67.06 86 PRO A N 1
ATOM 709 C CA . PRO A 1 86 ? -13.905 -12.124 4.741 1.00 67.06 86 PRO A CA 1
ATOM 710 C C . PRO A 1 86 ? -13.884 -10.816 3.921 1.00 67.06 86 PRO A C 1
ATOM 712 O O . PRO A 1 86 ? -13.975 -10.857 2.695 1.00 67.06 86 PRO A O 1
ATOM 715 N N . LEU A 1 87 ? -13.797 -9.646 4.564 1.00 74.25 87 LEU A N 1
ATOM 716 C CA . LEU A 1 87 ? -13.698 -8.372 3.872 1.00 74.25 87 LEU A CA 1
ATOM 717 C C . LEU A 1 87 ? -12.298 -8.236 3.267 1.00 74.25 87 LEU A C 1
ATOM 719 O O . LEU A 1 87 ? -11.333 -7.904 3.954 1.00 74.25 87 LEU A O 1
ATOM 723 N N . ARG A 1 88 ? -12.227 -8.464 1.958 1.00 85.50 88 ARG A N 1
ATOM 724 C CA . ARG A 1 88 ? -11.079 -8.148 1.112 1.00 85.50 88 ARG A CA 1
ATOM 725 C C . ARG A 1 88 ? -11.567 -7.284 -0.038 1.00 85.50 88 ARG A C 1
ATOM 727 O O . ARG A 1 88 ? -12.336 -7.741 -0.881 1.00 85.50 88 ARG A O 1
ATOM 734 N N . ILE A 1 89 ? -11.148 -6.026 -0.050 1.00 87.94 89 ILE A N 1
ATOM 735 C CA . ILE A 1 89 ? -11.470 -5.080 -1.115 1.00 87.94 89 ILE A CA 1
ATOM 736 C C . ILE A 1 89 ? -10.221 -4.926 -1.969 1.00 87.94 89 ILE A C 1
ATOM 738 O O . ILE A 1 89 ? -9.213 -4.393 -1.506 1.00 87.94 89 ILE A O 1
ATOM 742 N N . ALA A 1 90 ? -10.298 -5.409 -3.206 1.00 90.19 90 ALA A N 1
ATOM 743 C CA . ALA A 1 90 ? -9.243 -5.225 -4.188 1.00 90.19 90 ALA A CA 1
ATOM 744 C C . ALA A 1 90 ? -9.224 -3.771 -4.679 1.0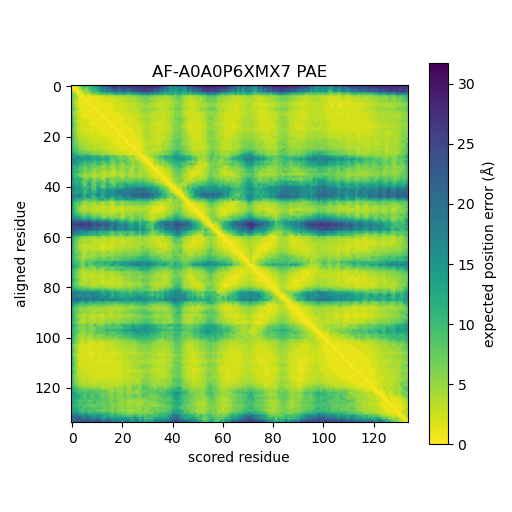0 90.19 90 ALA A C 1
ATOM 746 O O . ALA A 1 90 ? -10.258 -3.204 -5.044 1.00 90.19 90 ALA A O 1
ATOM 747 N N . GLY A 1 91 ? -8.040 -3.180 -4.645 1.00 90.75 91 GLY A N 1
ATOM 748 C CA . GLY A 1 91 ? -7.718 -1.876 -5.196 1.00 90.75 91 GLY A CA 1
ATOM 749 C C . GLY A 1 91 ? -7.080 -1.996 -6.586 1.00 90.75 91 GLY A C 1
ATOM 750 O O . GLY A 1 91 ? -7.349 -2.956 -7.311 1.00 90.75 91 GLY A O 1
ATOM 751 N N . PRO A 1 92 ? -6.269 -1.007 -7.001 1.00 92.00 92 PRO A N 1
ATOM 752 C CA . PRO A 1 92 ? -5.578 -1.054 -8.286 1.00 92.00 92 PRO A CA 1
ATOM 753 C C . PRO A 1 92 ? -4.547 -2.191 -8.327 1.00 92.00 92 PRO A C 1
ATOM 755 O O . PRO A 1 92 ? -3.798 -2.392 -7.369 1.00 92.00 92 PRO A O 1
ATOM 758 N N . SER A 1 93 ? -4.481 -2.888 -9.464 1.00 92.62 93 SER A N 1
ATOM 759 C CA . SER A 1 93 ? -3.492 -3.933 -9.754 1.00 92.62 93 SER A CA 1
ATOM 760 C C . SER A 1 93 ? -2.797 -3.647 -11.082 1.00 92.62 93 SER A C 1
ATOM 762 O O . SER A 1 93 ? -3.464 -3.415 -12.097 1.00 92.62 93 SER A O 1
ATOM 764 N N . TYR A 1 94 ? -1.466 -3.567 -11.060 1.00 90.94 94 TYR A N 1
ATOM 765 C CA . TYR A 1 94 ? -0.636 -3.231 -12.216 1.00 90.94 94 TYR A CA 1
ATOM 766 C C . TYR A 1 94 ? 0.455 -4.281 -12.411 1.00 90.94 94 TYR A C 1
ATOM 768 O O . TYR A 1 94 ? 1.133 -4.675 -11.466 1.00 90.94 94 TYR A O 1
ATOM 776 N N . ILE A 1 95 ? 0.697 -4.645 -13.670 1.00 85.25 95 ILE A N 1
ATOM 777 C CA . ILE A 1 95 ? 1.809 -5.510 -14.063 1.00 85.25 95 ILE A CA 1
ATOM 778 C C . ILE A 1 95 ? 2.904 -4.662 -14.718 1.00 85.25 95 ILE A C 1
ATOM 780 O O . ILE A 1 95 ? 2.683 -3.967 -15.713 1.00 85.25 95 ILE A O 1
ATOM 784 N N . PHE A 1 96 ? 4.112 -4.753 -14.175 1.00 80.81 96 PHE A N 1
ATOM 785 C CA . PHE A 1 96 ? 5.302 -4.022 -14.585 1.00 80.81 96 PHE A CA 1
ATOM 786 C C . PHE A 1 96 ? 6.318 -4.984 -15.167 1.00 80.81 96 PHE A C 1
ATOM 788 O O . PHE A 1 96 ? 6.788 -5.884 -14.488 1.00 80.81 96 PHE A O 1
ATOM 795 N N . THR A 1 97 ? 6.764 -4.756 -16.394 1.00 80.44 97 THR A N 1
ATOM 796 C CA . THR A 1 97 ? 7.924 -5.481 -16.927 1.00 80.44 97 THR A CA 1
ATOM 797 C C . THR A 1 97 ? 9.212 -4.755 -16.537 1.00 80.44 97 THR A C 1
ATOM 799 O O . THR A 1 97 ? 9.329 -3.550 -16.772 1.00 80.44 97 THR A O 1
ATOM 802 N N . THR A 1 98 ? 10.212 -5.453 -15.999 1.00 73.38 98 THR A N 1
ATOM 803 C CA . THR A 1 98 ? 11.451 -4.832 -15.474 1.00 73.38 98 THR A CA 1
ATOM 804 C C . THR A 1 98 ? 12.308 -4.150 -16.546 1.00 73.38 98 THR A C 1
ATOM 806 O O . THR A 1 98 ? 13.056 -3.227 -16.237 1.00 73.38 98 THR A O 1
ATOM 809 N N . ASN A 1 99 ? 12.144 -4.534 -17.816 1.00 79.50 99 ASN A N 1
ATOM 810 C CA . ASN A 1 99 ? 12.841 -3.937 -18.962 1.00 79.50 99 ASN A CA 1
ATOM 811 C C . ASN A 1 99 ? 12.124 -2.715 -19.569 1.00 79.50 99 ASN A C 1
ATOM 813 O O . ASN A 1 99 ? 12.585 -2.173 -20.575 1.00 79.50 99 ASN A O 1
ATOM 817 N N . ASN A 1 100 ? 10.991 -2.283 -19.008 1.00 81.81 100 ASN A N 1
ATOM 818 C CA . ASN A 1 100 ? 10.259 -1.134 -19.528 1.00 81.81 100 ASN A CA 1
ATOM 819 C C . ASN A 1 100 ? 10.887 0.183 -19.024 1.00 81.81 100 ASN A C 1
ATOM 821 O O . ASN A 1 100 ? 10.952 0.412 -17.815 1.00 81.81 100 ASN A O 1
ATOM 825 N N . PRO A 1 101 ? 11.315 1.096 -19.918 1.00 84.12 101 PRO A N 1
ATOM 826 C CA . PRO A 1 101 ? 11.884 2.384 -19.513 1.00 84.12 101 PRO A CA 1
ATOM 827 C C . PRO A 1 101 ? 10.891 3.278 -18.746 1.00 84.12 101 PRO A C 1
ATOM 829 O O . PRO A 1 101 ? 11.305 4.236 -18.098 1.00 84.12 101 PRO A O 1
ATOM 832 N N . MET A 1 102 ? 9.592 2.969 -18.796 1.00 87.38 102 MET A N 1
ATOM 833 C CA . MET A 1 102 ? 8.515 3.680 -18.105 1.00 87.38 102 MET A CA 1
ATOM 834 C C . MET A 1 102 ? 8.134 3.077 -16.749 1.00 87.38 102 MET A C 1
ATOM 836 O O . MET A 1 102 ? 7.232 3.605 -16.106 1.00 87.38 102 MET A O 1
ATOM 840 N N . SER A 1 103 ? 8.806 2.024 -16.268 1.00 84.94 103 SER A N 1
ATOM 841 C CA . SER A 1 103 ? 8.400 1.333 -15.032 1.00 84.94 103 SER A CA 1
ATOM 842 C C . SER A 1 103 ? 8.294 2.251 -13.810 1.00 84.94 103 SER A C 1
ATOM 844 O O . SER A 1 103 ? 7.362 2.100 -13.031 1.00 84.94 103 SER A O 1
ATOM 846 N N . LYS A 1 104 ? 9.172 3.254 -13.663 1.00 88.06 104 LYS A N 1
ATOM 847 C CA . LYS A 1 104 ? 9.062 4.237 -12.566 1.00 88.06 104 LYS A CA 1
ATOM 848 C C . LYS A 1 104 ? 7.823 5.128 -12.684 1.00 88.06 104 LYS A C 1
ATOM 850 O O . LYS A 1 104 ? 7.122 5.311 -11.702 1.00 88.06 104 LYS A O 1
ATOM 855 N N . ALA A 1 105 ? 7.524 5.620 -13.886 1.00 90.06 105 ALA A N 1
ATOM 856 C CA . ALA A 1 105 ? 6.343 6.452 -14.119 1.00 90.06 105 ALA A CA 1
ATOM 857 C C . ALA A 1 105 ? 5.041 5.663 -13.905 1.00 90.06 105 ALA A C 1
ATOM 859 O O . ALA A 1 105 ? 4.069 6.198 -13.381 1.00 90.06 105 ALA A O 1
ATOM 860 N N . LEU A 1 106 ? 5.032 4.380 -14.277 1.00 89.81 106 LEU A N 1
ATOM 861 C CA . LEU A 1 106 ? 3.911 3.488 -13.993 1.00 89.81 106 LEU A CA 1
ATOM 862 C C . LEU A 1 106 ? 3.759 3.251 -12.482 1.00 89.81 106 LEU A C 1
ATOM 864 O O . LEU A 1 106 ? 2.632 3.194 -12.001 1.00 89.81 106 LEU A O 1
ATOM 868 N N . ILE A 1 107 ? 4.865 3.119 -11.736 1.00 89.75 107 ILE A N 1
ATOM 869 C CA . ILE A 1 107 ? 4.825 2.998 -10.270 1.00 89.75 107 ILE A CA 1
ATOM 870 C C . ILE A 1 107 ? 4.210 4.259 -9.669 1.00 89.75 107 ILE A C 1
ATOM 872 O O . ILE A 1 107 ? 3.295 4.154 -8.861 1.00 89.75 107 ILE A O 1
ATOM 876 N N . ASP A 1 108 ? 4.651 5.442 -10.095 1.00 92.06 108 ASP A N 1
ATOM 877 C CA . ASP A 1 108 ? 4.105 6.708 -9.597 1.00 92.06 108 ASP A CA 1
ATOM 878 C C . ASP A 1 108 ? 2.600 6.825 -9.882 1.00 92.06 108 ASP A C 1
ATOM 880 O O . ASP A 1 108 ? 1.830 7.253 -9.019 1.00 92.06 108 ASP A O 1
ATOM 884 N N . ALA A 1 109 ? 2.169 6.406 -11.077 1.00 92.69 109 ALA A N 1
ATOM 885 C CA . ALA A 1 109 ? 0.758 6.368 -11.448 1.00 92.69 109 ALA A CA 1
ATOM 886 C C . ALA A 1 109 ? -0.038 5.420 -10.539 1.00 92.69 109 ALA A C 1
ATOM 888 O O . ALA A 1 109 ? -1.054 5.826 -9.973 1.00 92.69 109 ALA A O 1
ATOM 889 N N . TRP A 1 110 ? 0.459 4.198 -10.332 1.00 93.88 110 TRP A N 1
ATOM 890 C CA . TRP A 1 110 ? -0.174 3.217 -9.454 1.00 93.88 110 TRP A CA 1
ATOM 891 C C . TRP A 1 110 ? -0.246 3.703 -7.998 1.00 93.88 110 TRP A C 1
ATOM 893 O O . TRP A 1 110 ? -1.297 3.600 -7.372 1.00 93.88 110 TRP A O 1
ATOM 903 N N . ILE A 1 111 ? 0.816 4.326 -7.472 1.00 92.00 111 ILE A N 1
ATOM 904 C CA . ILE A 1 111 ? 0.829 4.937 -6.130 1.00 92.00 111 ILE A CA 1
ATOM 905 C C . ILE A 1 111 ? -0.239 6.031 -6.018 1.00 92.00 111 ILE A C 1
ATOM 907 O O . ILE A 1 111 ? -0.944 6.118 -5.009 1.00 92.00 111 ILE A O 1
ATOM 911 N N . GLY A 1 112 ? -0.386 6.857 -7.057 1.00 93.19 112 GLY A N 1
ATOM 912 C CA . GLY A 1 112 ? -1.433 7.873 -7.135 1.00 93.19 112 GLY A CA 1
ATOM 913 C C . GLY A 1 112 ? -2.841 7.273 -7.087 1.00 93.19 112 GLY A C 1
ATOM 914 O O . GLY A 1 112 ? -3.690 7.749 -6.327 1.00 93.19 112 GLY A O 1
ATOM 915 N N . GLU A 1 113 ? -3.082 6.203 -7.845 1.00 94.31 113 GLU A N 1
ATOM 916 C CA . GLU A 1 113 ? -4.357 5.479 -7.835 1.00 94.31 113 GLU A CA 1
ATOM 917 C C . GLU A 1 113 ? -4.625 4.788 -6.501 1.00 94.31 113 GLU A C 1
ATOM 919 O O . GLU A 1 113 ? -5.739 4.871 -5.984 1.00 94.31 113 GLU A O 1
ATOM 924 N N . PHE A 1 114 ? -3.611 4.161 -5.906 1.00 92.44 114 PHE A N 1
ATOM 925 C CA . PHE A 1 114 ? -3.725 3.503 -4.611 1.00 92.44 114 PHE A CA 1
ATOM 926 C C . PHE A 1 114 ? -4.048 4.512 -3.509 1.00 92.44 114 PHE A C 1
ATOM 928 O O . PHE A 1 114 ? -4.958 4.295 -2.710 1.00 92.44 114 PHE A O 1
ATOM 935 N N . LYS A 1 115 ? -3.400 5.682 -3.521 1.00 90.88 115 LYS A N 1
ATOM 936 C CA . LYS A 1 115 ? -3.746 6.784 -2.620 1.00 90.88 115 LYS A CA 1
ATOM 937 C C . LYS A 1 115 ? -5.195 7.235 -2.809 1.00 90.88 115 LYS A C 1
ATOM 939 O O . LYS A 1 115 ? -5.899 7.423 -1.821 1.00 90.88 115 LYS A O 1
ATOM 944 N N . ALA A 1 116 ? -5.656 7.403 -4.049 1.00 90.12 116 ALA A N 1
ATOM 945 C CA . ALA A 1 116 ? -7.037 7.796 -4.330 1.00 90.12 116 ALA A CA 1
ATOM 946 C C . ALA A 1 116 ? -8.052 6.721 -3.898 1.00 90.12 116 ALA A C 1
ATOM 948 O O . ALA A 1 116 ? -9.140 7.048 -3.420 1.00 90.12 116 ALA A O 1
ATOM 949 N N . PHE A 1 117 ? -7.693 5.445 -4.047 1.00 90.88 117 PHE A N 1
ATOM 950 C CA . PHE A 1 117 ? -8.447 4.306 -3.538 1.00 90.88 117 PHE A CA 1
ATOM 951 C C . PHE A 1 117 ? -8.555 4.364 -2.008 1.00 90.88 117 PHE A C 1
ATOM 953 O O . PHE A 1 117 ? -9.669 4.371 -1.489 1.00 90.88 117 PHE A O 1
ATOM 960 N N . ILE A 1 118 ? -7.443 4.525 -1.289 1.00 85.62 118 ILE A N 1
ATOM 961 C CA . ILE A 1 118 ? -7.446 4.666 0.175 1.00 85.62 118 ILE A CA 1
ATOM 962 C C . ILE A 1 118 ? -8.258 5.883 0.616 1.00 85.62 118 ILE A C 1
ATOM 964 O O . ILE A 1 118 ? -9.108 5.756 1.492 1.00 85.62 118 ILE A O 1
ATOM 968 N N . ASP A 1 119 ? -8.034 7.049 0.006 1.00 84.38 119 ASP A N 1
ATOM 969 C CA . ASP A 1 119 ? -8.731 8.290 0.358 1.00 84.38 119 ASP A CA 1
ATOM 970 C C . ASP A 1 119 ? -10.256 8.135 0.216 1.00 84.38 119 ASP A C 1
ATOM 972 O O . ASP A 1 119 ? -10.998 8.635 1.058 1.00 84.38 119 ASP A O 1
ATOM 976 N N . ARG A 1 120 ? -10.727 7.391 -0.796 1.00 85.12 120 ARG A N 1
ATOM 977 C CA . ARG A 1 120 ? -12.151 7.066 -0.973 1.00 85.12 120 ARG A CA 1
ATOM 978 C C . ARG A 1 120 ? -12.686 6.181 0.149 1.00 85.12 120 ARG A C 1
ATOM 980 O O . ARG A 1 120 ? -13.815 6.375 0.583 1.00 85.12 120 ARG A O 1
ATOM 987 N N . TYR A 1 121 ? -11.904 5.202 0.596 1.00 80.44 121 TYR A N 1
ATOM 988 C CA . TYR A 1 121 ? -12.329 4.253 1.624 1.00 80.44 121 TYR A CA 1
ATOM 989 C C . TYR A 1 121 ? -12.092 4.743 3.056 1.00 80.44 121 TYR A C 1
ATOM 991 O O . TYR A 1 121 ? -12.742 4.234 3.963 1.00 80.44 121 TYR A O 1
ATOM 999 N N . ALA A 1 122 ? -11.239 5.746 3.280 1.00 73.06 122 ALA A N 1
ATOM 1000 C CA . ALA A 1 122 ? -10.934 6.288 4.605 1.00 73.06 122 ALA A CA 1
ATOM 1001 C C . ALA A 1 122 ? -12.196 6.735 5.368 1.00 73.06 122 ALA A C 1
ATOM 1003 O O . ALA A 1 122 ? -12.356 6.408 6.545 1.00 73.06 122 ALA A O 1
ATOM 1004 N N . ASP A 1 123 ? -13.142 7.387 4.686 1.00 72.56 123 ASP A N 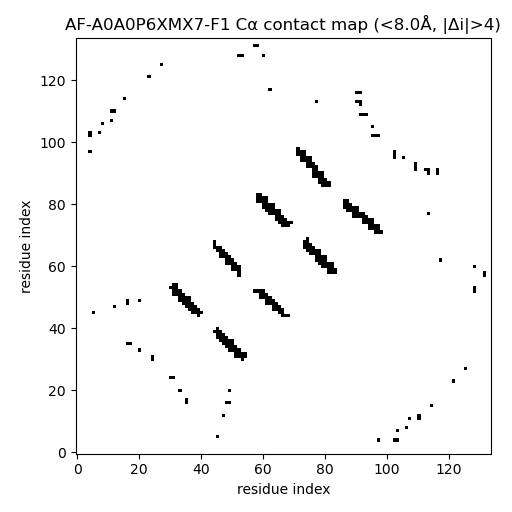1
ATOM 1005 C CA . ASP A 1 123 ? -14.417 7.796 5.292 1.00 72.56 123 ASP A CA 1
ATOM 1006 C C . ASP A 1 123 ? -15.337 6.604 5.598 1.00 72.56 123 ASP A C 1
ATOM 1008 O O . ASP A 1 123 ? -16.073 6.613 6.586 1.00 72.56 123 ASP A O 1
ATOM 1012 N N . HIS A 1 124 ? -15.264 5.545 4.790 1.00 74.56 124 HIS A N 1
ATOM 1013 C CA . HIS A 1 124 ? -16.028 4.313 4.994 1.00 74.56 124 HIS A CA 1
ATOM 1014 C C . HIS A 1 124 ? -15.434 3.406 6.071 1.00 74.56 124 HIS A C 1
ATOM 1016 O O . HIS A 1 124 ? -16.144 2.578 6.631 1.00 74.56 124 HIS A O 1
ATOM 1022 N N . ILE A 1 125 ? -14.150 3.560 6.376 1.00 74.00 125 ILE A N 1
ATOM 1023 C CA . ILE A 1 125 ? -13.429 2.744 7.350 1.00 74.00 125 ILE A CA 1
ATOM 1024 C C . ILE A 1 125 ? -13.814 3.102 8.781 1.00 74.00 125 ILE A C 1
ATOM 1026 O O . ILE A 1 125 ? -13.856 2.222 9.640 1.00 74.00 125 ILE A O 1
ATOM 1030 N N . LYS A 1 126 ? -14.144 4.370 9.045 1.00 75.50 126 LYS A N 1
ATOM 1031 C CA . LYS A 1 126 ? -14.479 4.825 10.395 1.00 75.50 126 LYS A CA 1
ATOM 1032 C C . LYS A 1 126 ? -15.641 4.050 11.033 1.00 75.50 126 LYS A C 1
ATOM 1034 O O . LYS A 1 126 ? -15.425 3.499 12.112 1.00 75.50 126 LYS A O 1
ATOM 1039 N N . PRO A 1 127 ? -16.809 3.921 10.378 1.00 77.44 127 PRO A N 1
ATOM 1040 C CA . PRO A 1 127 ? -17.900 3.106 10.901 1.00 77.44 127 PRO A CA 1
ATOM 1041 C C . PRO A 1 127 ? -17.521 1.637 11.102 1.00 77.44 127 PRO A C 1
ATOM 1043 O O . PRO A 1 127 ? -18.029 1.006 12.020 1.00 77.44 127 PRO A O 1
ATOM 1046 N N . ILE A 1 128 ? -16.631 1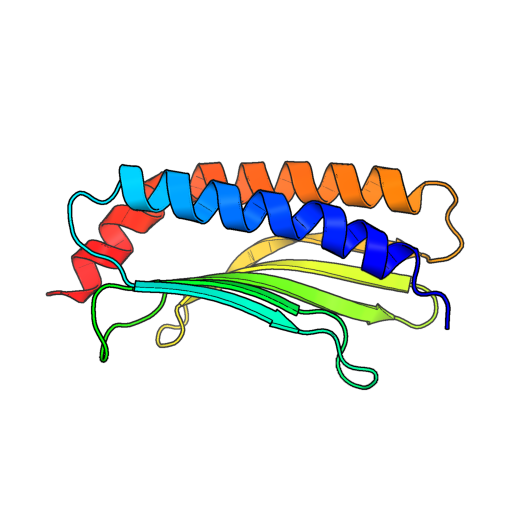.086 10.265 1.00 75.69 128 ILE A N 1
ATOM 1047 C CA . ILE A 1 128 ? -16.204 -0.313 10.384 1.00 75.69 128 ILE A CA 1
ATOM 1048 C C . ILE A 1 128 ? -15.397 -0.485 11.675 1.00 75.69 128 ILE A C 1
ATOM 1050 O O . ILE A 1 128 ? -15.745 -1.347 12.474 1.00 75.69 128 ILE A O 1
ATOM 1054 N N . ILE A 1 129 ? -14.407 0.377 11.936 1.00 72.00 129 ILE A N 1
ATOM 1055 C CA . ILE A 1 129 ? -13.646 0.359 13.201 1.00 72.00 129 ILE A CA 1
ATOM 1056 C C . ILE A 1 129 ? -14.577 0.552 14.407 1.00 72.00 129 ILE A C 1
ATOM 1058 O O . ILE A 1 129 ? -14.440 -0.153 15.401 1.00 72.00 129 ILE A O 1
ATOM 1062 N N . GLU A 1 130 ? -15.514 1.503 14.337 1.00 74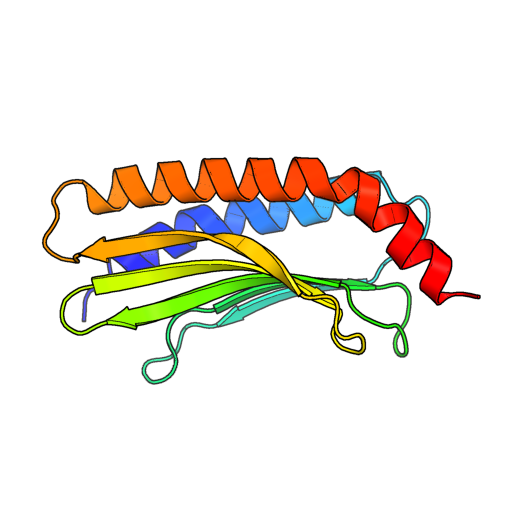.94 130 GLU A N 1
ATOM 1063 C CA . GLU A 1 130 ? -16.456 1.783 15.432 1.00 74.94 130 GLU A CA 1
ATOM 1064 C C . GLU A 1 130 ? -17.419 0.608 15.681 1.00 74.94 130 GLU A C 1
ATOM 1066 O O . GLU A 1 130 ? -17.761 0.327 16.825 1.00 74.94 130 GLU A O 1
ATOM 1071 N N . SER A 1 131 ? -17.821 -0.122 14.635 1.00 72.75 131 SER A N 1
ATOM 1072 C CA . SER A 1 131 ? -18.721 -1.277 14.759 1.00 72.75 131 SER A CA 1
ATOM 1073 C C . SER A 1 131 ? -18.085 -2.498 15.430 1.00 72.75 131 SER A C 1
ATOM 1075 O O . SER A 1 131 ? -18.808 -3.299 16.017 1.00 72.75 131 SER A O 1
ATOM 1077 N N . MET A 1 132 ? -16.754 -2.624 15.407 1.00 66.50 132 MET A N 1
ATOM 1078 C CA . MET A 1 132 ? -16.013 -3.731 16.039 1.00 66.50 132 MET A CA 1
ATOM 1079 C C . MET A 1 132 ? -16.027 -3.687 17.577 1.00 66.50 132 MET A C 1
ATOM 1081 O O . MET A 1 132 ? -15.469 -4.568 18.224 1.00 66.50 132 MET A O 1
ATOM 1085 N N . GLU A 1 133 ? -16.622 -2.653 18.175 1.00 60.41 133 GLU A N 1
ATOM 1086 C CA . GLU A 1 133 ? -16.774 -2.496 19.628 1.00 60.41 133 GLU A CA 1
ATOM 1087 C C . GLU A 1 133 ? -18.133 -2.951 20.175 1.00 60.41 133 GLU A C 1
ATOM 1089 O O . GLU A 1 133 ? -18.360 -2.860 21.385 1.00 60.41 133 GLU A O 1
ATOM 1094 N N . SER A 1 134 ? -19.039 -3.369 19.286 1.00 55.91 134 SER A N 1
ATOM 1095 C CA . SER A 1 134 ? -20.434 -3.718 19.597 1.00 55.91 134 SER A CA 1
ATOM 1096 C C . SER A 1 134 ? -20.577 -5.185 19.981 1.00 55.91 134 SER A C 1
ATOM 1098 O O . SER A 1 134 ? -21.336 -5.461 20.937 1.00 55.91 134 SER A O 1
#

Foldseek 3Di:
DPPVLLVLLVVLVVVLLVVVVVVLVVVDPADKDWDWDWDDDPPAHTKTKIWIAHDPPFWIWIFIWHWDDDPFWIKIWTWTDTPPDPDIDTFDIDTGGPPDPCRSVVSVVVSVRNSVVCVVCSVVVVVVRVVRVD

Organism: NCBI:txid70996

Nearest PDB structures (foldseek):
  1vpr-assembly1_A  TM=4.532E-01  e=1.525E+00  Lingulaulax polyedra
  1qbe-assembly1_C  TM=4.506E-01  e=7.374E+00  Qubevirus durum

Radius of gyration: 15.56 Å; Cα contacts (8 Å, |Δi|>4): 191; chains: 1; bounding box: 42×28×41 Å

Sequence (134 aa):
MNNTLCDYLWAQLQPLFIALEYKIRAQFQVPIFTNIHMYYNDSLTFCSSLGFGKTQHSDWIVFEVDIDYIDSGLELEGFIIHNHNPLRIAGPSYIFTTNNPMSKALIDAWIGEFKAFIDRYADHIKPIIESMES

Solvent-accessible surface area (backbone atoms only — not comparable to full-atom values): 7693 Å² total; per-residue (Å²): 130,88,55,65,64,61,56,47,51,46,67,55,47,56,60,51,52,54,52,45,52,55,54,51,54,71,70,42,96,58,81,59,51,73,45,81,47,77,47,81,50,101,87,54,58,50,39,43,33,45,34,38,32,63,55,104,84,49,68,35,46,28,43,36,36,47,40,46,82,48,103,62,30,40,36,43,37,29,35,42,36,31,81,83,51,94,53,67,47,82,54,59,69,48,80,40,46,75,86,45,94,55,44,66,61,53,48,54,51,50,52,52,50,41,50,53,51,47,62,65,43,52,73,62,44,51,63,54,64,62,55,76,78,114

pLDDT: mean 78.96, std 11.1, range [43.72, 94.31]